Protein AF-A0A2N3T264-F1 (afdb_monomer_lite)

Foldseek 3Di:
DPPPDFPFVVLVVVVVVCVVDCNVVVVVVLVVVLVVCVVVVHPVLVSLVSCQVVLVVLQVSCVPGNVVPCVVSVVSNVVSVVVNVVCVVVCPVVD

Radius of gyration: 15.04 Å; chains: 1; bounding box: 40×23×37 Å

Secondary structure (DSSP, 8-state):
------SSHHHHHHHHHHHTSSHHHHHHHHHHHHHHHHHTT-SHHHHHHHHHHHHHHHHHHHHHT-GGG-HHHHHHHHHHHHHHHHTGGGGGGG-

Sequence (95 aa):
MPAFEFTNPDAGIFFGALVNSYVLKVVGIIEVIVGLLLLINKALPFALIVLAPISVNIILFHATLDPVNIGPGALVFFINAFLIFKYWDKYKTLF

pLDDT: mean 94.77, std 7.94, range [48.56, 98.62]

Structure (mmCIF, N/CA/C/O backbone):
data_AF-A0A2N3T264-F1
#
_entry.id   AF-A0A2N3T264-F1
#
loop_
_atom_s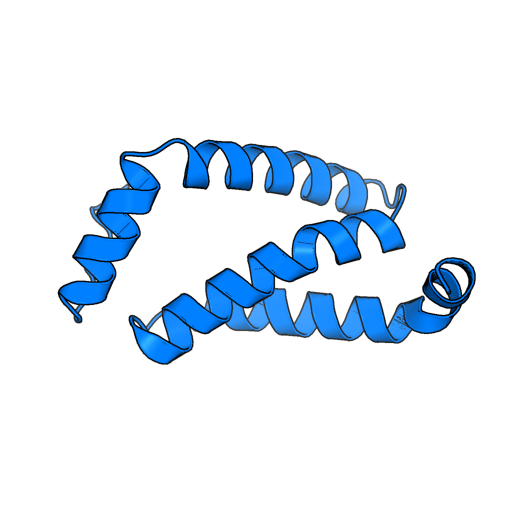ite.group_PDB
_atom_site.id
_atom_site.type_symbol
_atom_site.label_atom_id
_atom_site.label_alt_id
_atom_site.label_comp_id
_atom_site.label_asym_id
_atom_site.label_entity_id
_atom_site.label_seq_id
_atom_site.pdbx_PDB_ins_code
_atom_site.Cartn_x
_atom_site.Cartn_y
_atom_site.Cartn_z
_atom_site.occupancy
_atom_site.B_iso_or_equiv
_atom_site.auth_seq_id
_atom_site.auth_comp_id
_atom_site.auth_asym_id
_atom_site.auth_atom_id
_atom_site.pdbx_PDB_model_num
ATOM 1 N N . MET A 1 1 ? 20.080 -6.752 -0.837 1.00 48.56 1 MET A N 1
ATOM 2 C CA . MET A 1 1 ? 19.132 -7.565 -1.627 1.00 48.56 1 MET A CA 1
ATOM 3 C C . MET A 1 1 ? 19.656 -7.615 -3.051 1.00 48.56 1 MET A C 1
ATOM 5 O O . MET A 1 1 ? 20.260 -6.622 -3.449 1.00 48.56 1 MET A O 1
ATOM 9 N N . PRO A 1 2 ? 19.511 -8.736 -3.778 1.00 56.06 2 PRO A N 1
ATOM 10 C CA . PRO A 1 2 ? 19.783 -8.749 -5.214 1.00 56.06 2 PRO A CA 1
ATOM 11 C C . PRO A 1 2 ? 18.955 -7.659 -5.907 1.00 56.06 2 PRO A C 1
ATOM 13 O O . PRO A 1 2 ? 17.928 -7.230 -5.371 1.00 56.06 2 PRO A O 1
ATOM 16 N N . ALA A 1 3 ? 19.417 -7.185 -7.063 1.00 65.50 3 ALA A N 1
ATOM 17 C CA . ALA A 1 3 ? 18.601 -6.301 -7.883 1.00 65.50 3 ALA A CA 1
ATOM 18 C C . ALA A 1 3 ? 17.281 -7.019 -8.202 1.00 65.50 3 ALA A C 1
ATOM 20 O O . ALA A 1 3 ? 17.290 -8.204 -8.535 1.00 65.50 3 ALA A O 1
ATOM 21 N N . PHE A 1 4 ? 16.154 -6.322 -8.058 1.00 72.88 4 PHE A N 1
ATOM 22 C CA . PHE A 1 4 ? 14.895 -6.832 -8.586 1.00 72.88 4 PHE A CA 1
ATOM 23 C C . PHE A 1 4 ? 15.021 -6.849 -10.109 1.00 72.88 4 PHE A C 1
ATOM 25 O O . PHE A 1 4 ? 15.118 -5.795 -10.737 1.00 72.88 4 PHE A O 1
ATOM 32 N N . GLU A 1 5 ? 15.093 -8.045 -10.686 1.00 80.44 5 GLU A N 1
ATOM 33 C CA . GLU A 1 5 ? 15.105 -8.222 -12.132 1.00 80.44 5 GLU A CA 1
ATOM 34 C C . GLU A 1 5 ? 13.666 -8.305 -12.627 1.00 80.44 5 GLU A C 1
ATOM 36 O O . GLU A 1 5 ? 12.946 -9.269 -12.360 1.00 80.44 5 GLU A O 1
ATOM 41 N N . PHE A 1 6 ? 13.245 -7.269 -13.345 1.00 89.12 6 PHE A N 1
ATOM 42 C CA . PHE A 1 6 ? 11.967 -7.255 -14.037 1.00 89.12 6 PHE A CA 1
ATOM 43 C C . PHE A 1 6 ? 12.161 -7.722 -15.477 1.00 89.12 6 PHE A C 1
ATOM 45 O O . PHE A 1 6 ? 13.053 -7.248 -16.178 1.00 89.12 6 PHE A O 1
ATOM 52 N N . THR A 1 7 ? 11.297 -8.626 -15.936 1.00 88.00 7 THR A N 1
ATOM 53 C CA . THR A 1 7 ? 11.287 -9.077 -17.337 1.00 88.00 7 THR A CA 1
ATOM 54 C C . THR A 1 7 ? 10.825 -7.971 -18.287 1.00 88.00 7 THR A C 1
ATOM 56 O O . THR A 1 7 ? 11.297 -7.892 -19.419 1.00 88.00 7 THR A O 1
ATOM 59 N N . ASN A 1 8 ? 9.929 -7.097 -17.820 1.00 93.31 8 ASN A N 1
ATOM 60 C CA . ASN A 1 8 ? 9.465 -5.918 -18.542 1.00 93.31 8 ASN A CA 1
ATOM 61 C C . ASN A 1 8 ? 10.383 -4.705 -18.255 1.00 93.31 8 ASN A C 1
ATOM 63 O O . ASN A 1 8 ? 10.460 -4.271 -17.101 1.00 93.31 8 ASN A O 1
ATOM 67 N N . PRO A 1 9 ? 11.033 -4.103 -19.272 1.00 93.50 9 PRO A N 1
ATOM 68 C CA . PRO A 1 9 ? 11.884 -2.925 -19.089 1.00 93.50 9 PRO A CA 1
ATOM 69 C C . PRO A 1 9 ? 11.162 -1.722 -18.467 1.00 93.50 9 PRO A C 1
ATOM 71 O O . PRO A 1 9 ? 11.744 -1.027 -17.631 1.00 93.50 9 PRO A O 1
ATOM 74 N N . ASP A 1 10 ? 9.890 -1.500 -18.811 1.00 96.06 10 ASP A N 1
ATOM 75 C CA . ASP A 1 10 ? 9.105 -0.374 -18.291 1.00 96.06 10 ASP A CA 1
ATOM 76 C C . ASP A 1 10 ? 8.837 -0.521 -16.789 1.00 96.06 10 ASP A C 1
ATOM 78 O O . ASP A 1 10 ? 8.829 0.470 -16.054 1.00 96.06 10 ASP A O 1
ATOM 82 N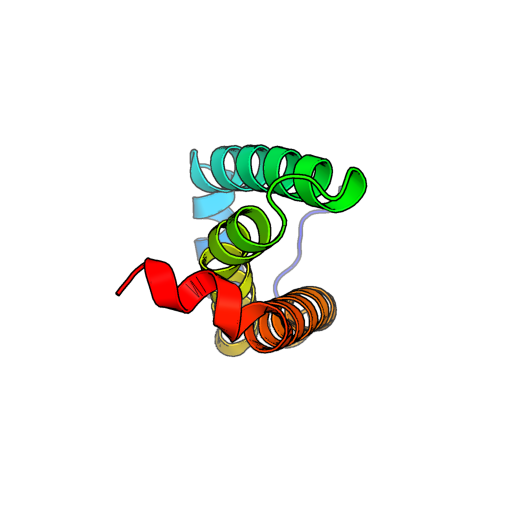 N . ALA A 1 11 ? 8.700 -1.763 -16.306 1.00 95.88 11 ALA A N 1
ATOM 83 C CA . ALA A 1 11 ? 8.612 -2.060 -14.878 1.00 95.88 11 ALA A CA 1
ATOM 84 C C . ALA A 1 11 ? 9.884 -1.613 -14.147 1.00 95.88 11 ALA A C 1
ATOM 86 O O . ALA A 1 11 ? 9.805 -0.958 -13.108 1.00 95.88 11 ALA A O 1
ATOM 87 N N . GLY A 1 12 ? 11.054 -1.906 -14.726 1.00 94.19 12 GLY A N 1
ATOM 88 C CA . GLY A 1 12 ? 12.349 -1.489 -14.192 1.00 94.19 12 GLY A CA 1
ATOM 89 C C . GLY A 1 12 ? 12.541 0.027 -14.194 1.00 94.19 12 GLY A C 1
ATOM 90 O O . GLY A 1 12 ? 13.008 0.580 -13.199 1.00 94.19 12 GLY A O 1
ATOM 91 N N . ILE A 1 13 ? 12.134 0.715 -15.265 1.00 95.94 13 ILE A N 1
ATOM 92 C CA . ILE A 1 13 ? 12.190 2.184 -15.352 1.00 95.94 13 ILE A CA 1
ATOM 93 C C . ILE A 1 13 ? 11.296 2.817 -14.281 1.00 95.94 13 ILE A C 1
ATOM 95 O O . ILE A 1 13 ? 11.753 3.673 -13.518 1.00 95.94 13 ILE A O 1
ATOM 99 N N . PHE A 1 14 ? 10.037 2.382 -14.191 1.00 95.94 14 PHE A N 1
ATOM 100 C CA . PHE A 1 14 ? 9.084 2.912 -13.220 1.00 95.94 14 PHE A CA 1
ATOM 101 C C . PHE A 1 14 ? 9.535 2.637 -11.783 1.00 95.94 14 PHE A C 1
ATOM 103 O O . PHE A 1 14 ? 9.654 3.567 -10.985 1.00 95.94 14 PHE A O 1
ATOM 110 N N . PHE A 1 15 ? 9.861 1.383 -11.456 1.00 95.12 15 PHE A N 1
ATOM 111 C CA . PHE A 1 15 ? 10.325 1.009 -10.121 1.00 95.12 15 PHE A CA 1
ATOM 112 C C . PHE A 1 15 ? 11.633 1.721 -9.756 1.00 95.12 15 PHE A C 1
ATOM 114 O O . PHE A 1 15 ? 11.781 2.212 -8.639 1.00 95.12 15 PHE A O 1
ATOM 121 N N . GLY A 1 16 ? 12.556 1.871 -10.710 1.00 94.50 16 GLY A N 1
ATOM 122 C CA . GLY A 1 16 ? 13.781 2.648 -10.540 1.00 94.50 16 GLY A CA 1
ATOM 123 C C . GLY A 1 16 ? 13.510 4.110 -10.176 1.00 94.50 16 GLY A C 1
ATOM 124 O O . GLY A 1 16 ? 14.144 4.644 -9.266 1.00 94.50 16 GLY A O 1
ATOM 125 N N . ALA A 1 17 ? 12.531 4.757 -10.814 1.00 96.50 17 ALA A N 1
ATOM 126 C CA . ALA A 1 17 ? 12.116 6.114 -10.454 1.00 96.50 17 ALA A CA 1
ATOM 127 C C . ALA A 1 17 ? 11.513 6.184 -9.037 1.00 96.50 17 ALA A C 1
ATOM 129 O O . ALA A 1 17 ? 11.773 7.134 -8.295 1.00 96.50 17 ALA A O 1
ATOM 130 N N . LEU A 1 18 ? 10.757 5.164 -8.620 1.00 95.69 18 LEU A N 1
ATOM 131 C CA . LEU A 1 18 ? 10.229 5.074 -7.256 1.00 95.69 18 LEU A CA 1
ATOM 132 C C . LEU A 1 18 ? 11.349 4.921 -6.215 1.00 95.69 18 LEU A C 1
ATOM 134 O O . LEU A 1 18 ? 11.334 5.622 -5.203 1.00 95.69 18 LEU A O 1
ATOM 138 N N . VAL A 1 19 ? 12.336 4.058 -6.480 1.00 94.38 19 VAL A N 1
ATOM 139 C CA . VAL A 1 19 ? 13.515 3.840 -5.620 1.00 94.38 19 VAL A CA 1
ATOM 140 C C . VAL A 1 19 ? 14.362 5.106 -5.496 1.00 94.38 19 VAL A C 1
ATOM 142 O O . VAL A 1 19 ? 14.790 5.459 -4.397 1.00 94.38 19 VAL A O 1
ATOM 145 N N . ASN A 1 20 ? 14.584 5.807 -6.608 1.00 95.56 20 ASN A N 1
ATOM 146 C CA . ASN A 1 20 ? 15.421 7.007 -6.653 1.00 95.56 20 ASN A CA 1
ATOM 147 C C . ASN A 1 20 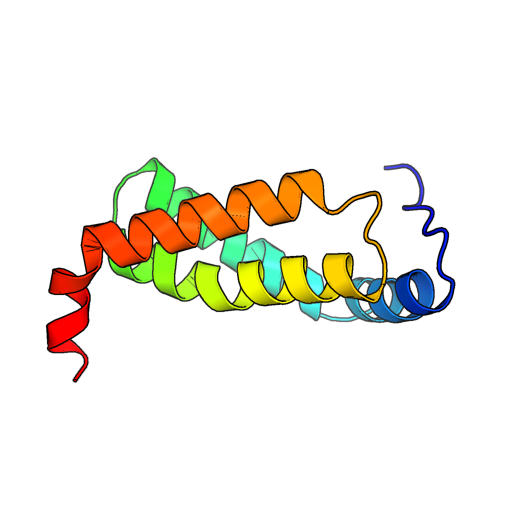? 14.705 8.279 -6.167 1.00 95.56 20 ASN A C 1
ATOM 149 O O . ASN A 1 20 ? 15.319 9.343 -6.100 1.00 95.56 20 ASN A O 1
ATOM 153 N N . SER A 1 21 ? 13.422 8.188 -5.814 1.00 96.75 21 SER A N 1
ATOM 154 C CA . SER A 1 21 ? 12.632 9.298 -5.283 1.00 96.75 21 SER A CA 1
ATOM 155 C C . SER A 1 21 ? 12.307 9.110 -3.795 1.00 96.75 21 SER A C 1
ATOM 157 O O . SER A 1 21 ? 12.794 8.203 -3.118 1.00 96.75 21 SER A O 1
ATOM 159 N N . TYR A 1 22 ? 11.481 10.001 -3.245 1.00 97.50 22 TYR A N 1
ATOM 160 C CA . TYR A 1 22 ? 10.994 9.891 -1.869 1.00 97.50 22 TYR A CA 1
ATOM 161 C C . TYR A 1 22 ? 9.864 8.863 -1.711 1.00 97.50 22 TYR A C 1
ATOM 163 O O . TYR A 1 22 ? 9.519 8.525 -0.579 1.00 97.50 22 TYR A O 1
ATOM 171 N N . VAL A 1 23 ? 9.280 8.368 -2.809 1.00 97.44 23 VAL A N 1
ATOM 172 C CA . VAL A 1 23 ? 8.004 7.640 -2.784 1.00 97.44 23 VAL A CA 1
ATOM 173 C C . VAL A 1 23 ? 8.094 6.361 -1.956 1.00 97.44 23 VAL A C 1
ATOM 175 O O . VAL A 1 23 ? 7.340 6.226 -0.996 1.00 97.44 23 VAL A O 1
ATOM 178 N N . LEU A 1 24 ? 9.044 5.460 -2.241 1.00 96.19 24 LEU A N 1
ATOM 179 C CA . LEU A 1 24 ? 9.151 4.201 -1.482 1.00 96.19 24 LEU A CA 1
ATOM 180 C C . LEU A 1 24 ? 9.538 4.420 -0.016 1.00 96.19 24 LEU A C 1
ATOM 182 O O . LEU A 1 24 ? 9.124 3.651 0.845 1.00 96.19 24 LEU A O 1
ATOM 186 N N . LYS A 1 25 ? 10.285 5.489 0.293 1.00 96.69 25 LYS A N 1
ATOM 187 C CA . LYS A 1 25 ? 10.608 5.846 1.683 1.00 96.69 25 LYS A CA 1
ATOM 188 C C . LYS A 1 25 ? 9.353 6.266 2.444 1.00 96.69 25 LYS A C 1
ATOM 190 O O . LYS A 1 25 ? 9.139 5.814 3.564 1.00 96.69 25 LYS A O 1
ATOM 195 N N . VAL A 1 26 ? 8.517 7.107 1.833 1.00 98.31 26 VAL A N 1
ATOM 196 C CA . VAL A 1 26 ? 7.248 7.550 2.427 1.00 98.31 26 VAL A CA 1
ATOM 197 C C . VAL A 1 26 ? 6.274 6.381 2.566 1.00 98.31 26 VAL A C 1
ATOM 199 O O . VAL A 1 26 ? 5.714 6.201 3.644 1.00 98.31 26 VAL A O 1
ATOM 202 N N . VAL A 1 27 ? 6.123 5.554 1.525 1.00 97.81 27 VAL A N 1
ATOM 203 C CA . VAL A 1 27 ? 5.293 4.338 1.575 1.00 97.81 27 VAL A CA 1
ATOM 204 C C . VAL A 1 27 ? 5.759 3.418 2.700 1.00 97.81 27 VAL A C 1
ATOM 206 O O . VAL A 1 27 ? 4.945 3.065 3.543 1.00 97.81 27 VAL A O 1
ATOM 209 N N . GLY A 1 28 ? 7.059 3.123 2.797 1.00 97.69 28 GLY A N 1
ATOM 210 C CA . GLY A 1 28 ? 7.595 2.257 3.849 1.00 97.69 28 GLY A CA 1
ATOM 211 C C . GLY A 1 28 ? 7.346 2.789 5.267 1.00 97.69 28 GLY A C 1
ATOM 212 O O . GLY A 1 28 ? 6.998 2.022 6.161 1.00 97.69 28 GLY A O 1
ATOM 213 N N . ILE A 1 29 ? 7.455 4.105 5.491 1.00 98.56 29 ILE A N 1
ATOM 214 C CA . ILE A 1 29 ? 7.110 4.715 6.790 1.00 98.56 29 ILE A CA 1
ATOM 215 C C . ILE A 1 29 ? 5.619 4.529 7.097 1.00 98.56 29 ILE A C 1
ATOM 217 O O . ILE A 1 29 ? 5.262 4.153 8.216 1.00 98.56 29 ILE A O 1
ATOM 221 N N . ILE A 1 30 ? 4.748 4.772 6.114 1.00 98.56 30 ILE A N 1
ATOM 222 C CA . ILE A 1 30 ? 3.302 4.588 6.270 1.00 98.56 30 ILE A CA 1
ATOM 223 C C . ILE A 1 30 ? 2.980 3.115 6.550 1.00 98.56 30 ILE A C 1
ATOM 225 O O . ILE A 1 30 ? 2.212 2.836 7.466 1.00 98.56 30 ILE A O 1
ATOM 229 N N . GLU A 1 31 ? 3.596 2.174 5.835 1.00 98.00 31 GLU A N 1
ATOM 230 C CA . GLU A 1 31 ? 3.416 0.733 6.038 1.00 98.00 31 GLU A CA 1
ATOM 231 C C . GLU A 1 31 ? 3.864 0.280 7.429 1.00 98.00 31 GLU A C 1
ATOM 233 O O . GLU A 1 31 ? 3.177 -0.528 8.047 1.00 98.00 31 GLU A O 1
ATOM 238 N N . VAL A 1 32 ? 4.953 0.834 7.973 1.00 98.50 32 VAL A N 1
ATOM 239 C CA . VAL A 1 32 ? 5.369 0.562 9.358 1.00 98.50 32 VAL A CA 1
ATOM 240 C C . VAL A 1 32 ? 4.316 1.059 10.349 1.00 98.50 32 VAL A C 1
ATOM 242 O O . VAL A 1 32 ? 3.933 0.320 11.255 1.00 98.50 32 VAL A O 1
ATOM 245 N N . ILE A 1 33 ? 3.805 2.282 10.177 1.00 98.50 33 ILE A N 1
ATOM 246 C CA . ILE A 1 33 ? 2.760 2.839 11.052 1.00 98.50 33 ILE A CA 1
ATOM 247 C C . ILE A 1 33 ? 1.482 1.995 10.967 1.00 98.50 33 ILE A C 1
ATOM 249 O O . ILE A 1 33 ? 0.919 1.623 11.997 1.00 98.50 33 ILE A O 1
ATOM 253 N N . VAL A 1 34 ? 1.041 1.659 9.753 1.00 98.31 34 VAL A N 1
ATOM 254 C CA . VAL A 1 34 ? -0.122 0.797 9.502 1.00 98.31 34 VAL A CA 1
ATOM 255 C C . VAL A 1 34 ? 0.086 -0.575 10.132 1.00 98.31 34 VAL A C 1
ATOM 257 O O . VAL A 1 34 ? -0.773 -1.031 10.882 1.00 98.31 34 VAL A O 1
ATOM 260 N N . GLY A 1 35 ? 1.227 -1.216 9.886 1.00 97.62 35 GLY A N 1
ATOM 261 C CA . GLY A 1 35 ? 1.564 -2.523 10.439 1.00 97.62 35 GLY A CA 1
ATOM 262 C C . GLY A 1 35 ? 1.513 -2.520 11.963 1.00 97.62 35 GLY A C 1
ATOM 263 O O . GLY A 1 35 ? 0.875 -3.386 12.553 1.00 97.62 35 GLY A O 1
ATOM 264 N N . LEU A 1 36 ? 2.085 -1.500 12.610 1.00 98.56 36 LEU A N 1
ATOM 265 C CA . LEU A 1 36 ? 2.008 -1.339 14.063 1.00 98.56 36 LEU A CA 1
ATOM 266 C C . LEU A 1 36 ? 0.563 -1.199 14.553 1.00 98.56 36 LEU A C 1
ATOM 268 O O . LEU A 1 36 ? 0.189 -1.885 15.502 1.00 98.56 36 LEU A O 1
ATOM 272 N N . LEU A 1 37 ? -0.254 -0.359 13.907 1.00 98.31 37 LEU A N 1
ATOM 273 C CA . LEU A 1 37 ? -1.673 -0.189 14.246 1.00 98.31 37 LEU A CA 1
ATOM 274 C C . LEU A 1 37 ? -2.454 -1.507 14.133 1.00 98.31 37 LEU A C 1
ATOM 276 O O . LEU A 1 37 ? -3.234 -1.831 15.031 1.00 98.31 37 LEU A O 1
ATOM 280 N N . LEU A 1 38 ? -2.212 -2.282 13.071 1.00 97.12 38 LEU A N 1
ATOM 281 C CA . LEU A 1 38 ? -2.836 -3.589 12.862 1.00 97.12 38 LEU A CA 1
ATOM 282 C C . LEU A 1 38 ? -2.381 -4.612 13.917 1.00 97.12 38 LEU A C 1
ATOM 284 O O . LEU A 1 38 ? -3.228 -5.283 14.501 1.00 97.12 38 LEU A O 1
ATOM 288 N N . LEU A 1 39 ? -1.080 -4.692 14.224 1.00 97.69 39 LEU A N 1
ATOM 289 C CA . LEU A 1 39 ? -0.530 -5.641 15.205 1.00 97.69 39 LEU A CA 1
ATOM 290 C C . LEU A 1 39 ? -1.092 -5.430 16.616 1.00 97.69 39 LEU A C 1
ATOM 292 O O . LEU A 1 39 ? -1.377 -6.399 17.316 1.00 97.69 39 LEU A O 1
ATOM 296 N N . ILE A 1 40 ? -1.285 -4.174 17.030 1.00 97.94 40 ILE A N 1
ATOM 297 C CA . ILE A 1 40 ? -1.854 -3.844 18.348 1.00 97.94 40 ILE A CA 1
ATOM 298 C C . ILE A 1 40 ? -3.385 -3.699 18.327 1.00 97.94 40 ILE A C 1
ATOM 300 O O . ILE A 1 40 ? -3.974 -3.313 19.335 1.00 97.94 40 ILE A O 1
ATOM 304 N N . ASN A 1 41 ? -4.038 -3.975 17.190 1.00 96.44 41 ASN A N 1
ATO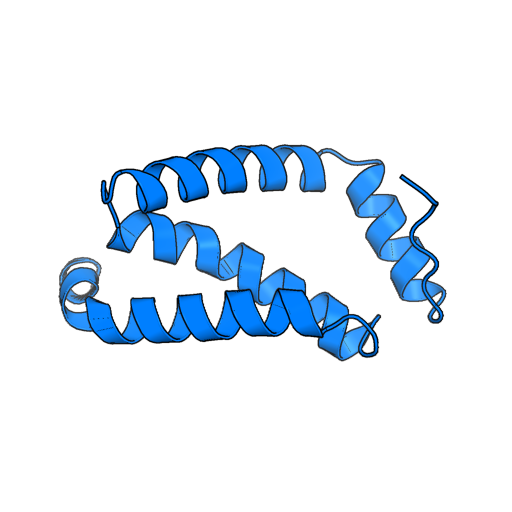M 305 C CA . ASN A 1 41 ? -5.481 -3.808 16.976 1.00 96.44 41 ASN A CA 1
ATOM 306 C C . ASN A 1 41 ? -6.015 -2.393 17.287 1.00 96.44 41 ASN A C 1
ATOM 308 O O . ASN A 1 41 ? -7.165 -2.220 17.701 1.00 96.44 41 ASN A O 1
ATOM 312 N N . LYS A 1 42 ? -5.201 -1.353 17.079 1.00 96.38 42 LYS A N 1
ATOM 313 C CA . LYS A 1 42 ? -5.574 0.046 17.334 1.00 96.38 42 LYS A CA 1
ATOM 314 C C . LYS A 1 42 ? -5.957 0.738 16.035 1.00 96.38 42 LYS A C 1
ATOM 316 O O . LYS A 1 42 ? -5.257 0.625 15.040 1.00 96.38 42 LYS A O 1
ATOM 321 N N . ALA A 1 43 ? -7.054 1.500 16.060 1.00 96.19 43 ALA A N 1
ATOM 322 C CA . ALA A 1 43 ? -7.542 2.253 14.899 1.00 96.19 43 ALA A CA 1
ATOM 323 C C . ALA A 1 43 ? -7.679 1.386 13.626 1.00 96.19 43 ALA A C 1
ATOM 325 O O . ALA A 1 43 ? -7.418 1.849 12.519 1.00 96.19 43 ALA A O 1
ATOM 326 N N . LEU A 1 44 ? -8.108 0.127 13.787 1.00 96.44 44 LEU A N 1
ATOM 327 C CA . LEU A 1 44 ? -8.139 -0.876 12.719 1.00 96.44 44 LEU A CA 1
ATOM 328 C C . LEU A 1 44 ? -8.817 -0.380 11.422 1.00 96.44 44 LEU A C 1
ATOM 330 O O . LEU A 1 44 ? -8.187 -0.479 10.372 1.00 96.44 44 LEU A O 1
ATOM 334 N N . PRO A 1 45 ? -10.029 0.222 11.445 1.00 96.44 45 PRO A N 1
ATOM 335 C CA . PRO A 1 45 ? -10.672 0.664 10.207 1.00 96.44 45 PRO A CA 1
ATOM 336 C C . PRO A 1 45 ? -9.874 1.761 9.489 1.00 96.44 45 PRO A C 1
ATOM 338 O O . PRO A 1 45 ? -9.814 1.768 8.262 1.00 96.44 45 PRO A O 1
ATOM 341 N N . PHE A 1 46 ? -9.232 2.651 10.251 1.00 97.25 46 PHE A N 1
ATOM 342 C CA . PHE A 1 46 ? -8.369 3.703 9.722 1.00 97.25 46 PHE A CA 1
ATOM 343 C C . PHE A 1 46 ? -7.104 3.119 9.084 1.00 97.25 46 PHE A C 1
ATOM 345 O O . PHE A 1 46 ? -6.787 3.469 7.952 1.00 97.25 46 PHE A O 1
ATOM 352 N N . ALA A 1 47 ? -6.425 2.185 9.757 1.00 98.25 47 ALA A N 1
ATOM 353 C CA . ALA A 1 47 ? -5.231 1.532 9.219 1.00 98.25 47 ALA A CA 1
ATOM 354 C C . ALA A 1 47 ? -5.512 0.822 7.881 1.00 98.25 47 ALA A C 1
ATOM 356 O O . ALA A 1 47 ? -4.729 0.950 6.943 1.00 98.25 47 ALA A O 1
ATOM 357 N N . LEU A 1 48 ? -6.661 0.144 7.766 1.00 98.19 48 LEU A N 1
ATOM 358 C CA . LEU A 1 48 ? -7.091 -0.517 6.528 1.00 98.19 48 LEU A CA 1
ATOM 359 C C . LEU A 1 48 ? -7.355 0.480 5.384 1.00 98.19 48 LEU A C 1
ATOM 361 O O . LEU A 1 48 ? -6.952 0.234 4.247 1.00 98.19 48 LEU A O 1
ATOM 365 N N . ILE A 1 49 ? -7.978 1.631 5.678 1.00 97.50 49 ILE A N 1
ATOM 366 C CA . ILE A 1 49 ? -8.172 2.702 4.684 1.00 97.50 49 ILE A CA 1
ATOM 367 C C . ILE A 1 49 ? -6.828 3.268 4.223 1.00 97.50 49 ILE A C 1
ATOM 369 O O . ILE A 1 49 ? -6.633 3.457 3.026 1.00 97.50 49 ILE A O 1
ATOM 373 N N . VAL A 1 50 ? -5.897 3.527 5.144 1.00 98.06 50 VAL A N 1
ATOM 374 C CA . VAL A 1 50 ? -4.564 4.048 4.798 1.00 98.06 50 VAL A CA 1
ATOM 375 C C . VAL A 1 50 ? -3.792 3.049 3.926 1.00 98.06 50 VAL A C 1
ATOM 377 O O . VAL A 1 50 ? -3.112 3.457 2.986 1.00 98.0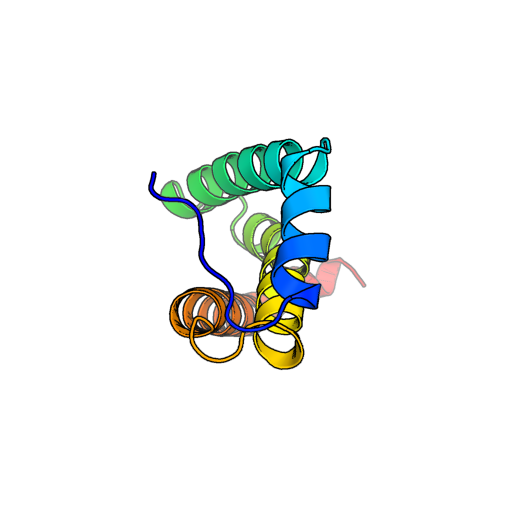6 50 VAL A O 1
ATOM 380 N N . LEU A 1 51 ? -3.940 1.745 4.182 1.00 98.38 51 LEU A N 1
ATOM 381 C CA . LEU A 1 51 ? -3.332 0.686 3.372 1.00 98.38 51 LEU A CA 1
ATOM 382 C C . LEU A 1 51 ? -3.972 0.539 1.982 1.00 98.38 51 LEU A C 1
ATOM 384 O O . LEU A 1 51 ? -3.315 0.080 1.049 1.00 98.38 51 LEU A O 1
ATOM 388 N N . ALA A 1 52 ? -5.240 0.928 1.816 1.00 98.25 52 ALA A N 1
ATOM 389 C CA . ALA A 1 52 ? -5.993 0.732 0.578 1.00 98.25 52 ALA A CA 1
ATOM 390 C C . ALA A 1 52 ? -5.298 1.296 -0.678 1.00 98.25 52 ALA A C 1
ATOM 392 O O . ALA A 1 52 ? -5.027 0.498 -1.580 1.00 98.25 52 ALA A O 1
ATOM 393 N N . PRO A 1 53 ? -4.933 2.593 -0.768 1.00 98.12 53 PRO A N 1
ATOM 394 C CA . PRO A 1 53 ? -4.280 3.131 -1.963 1.00 98.12 53 PRO A CA 1
ATOM 395 C C . PRO A 1 53 ? -2.911 2.494 -2.239 1.00 98.12 53 PRO A C 1
ATOM 397 O O . PRO A 1 53 ? -2.552 2.315 -3.401 1.00 98.12 53 PRO A O 1
ATOM 400 N N . ILE A 1 54 ? -2.174 2.100 -1.193 1.00 98.19 54 ILE A N 1
ATOM 401 C CA . ILE A 1 54 ? -0.885 1.407 -1.329 1.00 98.19 54 ILE A CA 1
ATOM 402 C C . ILE A 1 54 ? -1.113 0.028 -1.960 1.00 98.19 54 ILE A C 1
ATOM 404 O O . ILE A 1 54 ? -0.523 -0.288 -2.989 1.00 98.19 54 ILE A O 1
ATOM 408 N N . SER A 1 55 ? -2.043 -0.759 -1.410 1.00 98.25 55 SER A N 1
ATOM 409 C CA . SER A 1 55 ? -2.373 -2.093 -1.931 1.00 98.25 55 SER A CA 1
ATOM 410 C C . SER A 1 55 ? -2.922 -2.065 -3.365 1.00 98.25 55 SER A C 1
ATOM 412 O O . SER A 1 55 ? -2.584 -2.930 -4.171 1.00 98.25 55 SER A O 1
ATOM 414 N N . VAL A 1 56 ? -3.717 -1.044 -3.713 1.00 98.44 56 VAL A N 1
ATOM 415 C CA . VAL A 1 56 ? -4.205 -0.821 -5.083 1.00 98.44 56 VAL A CA 1
ATOM 416 C C . VAL A 1 56 ? -3.039 -0.523 -6.022 1.00 98.44 56 VAL A C 1
ATOM 418 O O . VAL A 1 56 ? -2.968 -1.109 -7.099 1.00 98.44 56 VAL A O 1
ATOM 421 N N . ASN A 1 57 ? -2.107 0.351 -5.629 1.00 97.62 57 ASN A N 1
ATOM 422 C CA . ASN A 1 57 ? -0.948 0.678 -6.458 1.00 97.62 57 ASN A CA 1
ATOM 423 C C . ASN A 1 57 ? -0.051 -0.546 -6.703 1.00 97.62 57 ASN A C 1
ATOM 425 O O . ASN A 1 57 ? 0.346 -0.775 -7.844 1.00 97.62 57 ASN A O 1
ATOM 429 N N . ILE A 1 58 ? 0.183 -1.371 -5.673 1.00 97.19 58 ILE A N 1
ATOM 430 C CA . ILE A 1 58 ? 0.926 -2.634 -5.796 1.00 97.19 58 ILE A CA 1
ATOM 431 C C . ILE A 1 58 ? 0.267 -3.544 -6.844 1.00 97.19 58 ILE A C 1
ATOM 433 O O . ILE A 1 58 ? 0.945 -4.046 -7.742 1.00 97.19 58 ILE A O 1
ATOM 437 N N . ILE A 1 59 ? -1.056 -3.735 -6.768 1.00 98.06 59 ILE A N 1
ATOM 438 C CA . ILE A 1 59 ? -1.774 -4.572 -7.737 1.00 98.06 59 ILE A CA 1
ATOM 439 C C . ILE A 1 59 ? -1.740 -3.984 -9.141 1.00 98.06 59 ILE A C 1
ATOM 441 O O . ILE A 1 59 ? -1.544 -4.736 -10.088 1.00 98.06 59 ILE A O 1
ATOM 445 N N . LEU A 1 60 ? -1.894 -2.669 -9.301 1.00 98.19 60 LEU A N 1
ATOM 446 C CA . LEU A 1 60 ? -1.828 -2.038 -10.619 1.00 98.19 60 LEU A CA 1
ATOM 447 C C . LEU A 1 60 ? -0.440 -2.183 -11.247 1.00 98.19 60 LEU A C 1
ATOM 449 O O . LEU A 1 60 ? -0.355 -2.521 -12.426 1.00 98.19 60 LEU A O 1
ATOM 453 N N . PHE A 1 61 ? 0.633 -1.996 -10.473 1.00 97.44 61 PHE A N 1
ATOM 454 C CA . PHE A 1 61 ? 1.998 -2.223 -10.948 1.00 97.44 61 PHE A CA 1
ATOM 455 C C . PHE A 1 61 ? 2.180 -3.668 -11.421 1.00 97.44 61 PHE A C 1
ATOM 457 O O . PHE A 1 61 ? 2.566 -3.896 -12.564 1.00 97.44 61 PHE A O 1
ATOM 464 N N . HIS A 1 62 ? 1.836 -4.655 -10.595 1.00 97.06 62 HIS A N 1
ATOM 465 C CA . HIS A 1 62 ? 2.020 -6.052 -10.982 1.00 97.06 62 HIS A CA 1
ATOM 466 C C . HIS A 1 62 ? 1.085 -6.487 -12.115 1.00 97.06 62 HIS A C 1
ATOM 468 O O . HIS A 1 62 ? 1.525 -7.144 -13.046 1.00 97.06 62 HIS A O 1
ATOM 474 N N . ALA A 1 63 ? -0.186 -6.088 -12.108 1.00 97.50 63 ALA A N 1
ATOM 475 C CA . ALA A 1 63 ? -1.133 -6.478 -13.152 1.00 97.50 63 ALA A CA 1
ATOM 476 C C . ALA A 1 63 ? -0.770 -5.921 -14.540 1.00 97.50 63 ALA A C 1
ATOM 478 O O . ALA A 1 63 ? -1.177 -6.502 -15.544 1.00 97.50 63 ALA A O 1
ATOM 479 N N . THR A 1 64 ? -0.027 -4.809 -14.607 1.00 97.12 64 THR A N 1
ATOM 480 C CA . THR A 1 64 ? 0.306 -4.134 -15.874 1.00 97.12 64 THR A CA 1
ATOM 481 C C . THR A 1 64 ? 1.767 -4.281 -16.287 1.00 97.12 64 THR A C 1
ATOM 483 O O . THR A 1 64 ? 2.047 -4.427 -17.474 1.00 97.12 64 THR A O 1
ATOM 486 N N . LEU A 1 65 ? 2.697 -4.255 -15.332 1.00 96.88 65 LEU A N 1
ATOM 487 C CA . LEU A 1 65 ? 4.133 -4.184 -15.594 1.00 96.88 65 LEU A CA 1
ATOM 488 C C . LEU A 1 65 ? 4.886 -5.442 -15.155 1.00 96.88 65 LEU A C 1
ATOM 490 O O . LEU A 1 65 ? 5.835 -5.820 -15.836 1.00 96.88 65 LEU A O 1
ATOM 494 N N . ASP A 1 66 ? 4.460 -6.120 -14.084 1.00 95.88 66 ASP A N 1
ATOM 495 C CA . ASP A 1 66 ? 5.152 -7.311 -13.564 1.00 95.88 66 ASP A CA 1
ATOM 496 C C . ASP A 1 66 ? 4.207 -8.428 -13.051 1.00 95.88 66 ASP A C 1
ATOM 498 O O . ASP A 1 66 ? 4.131 -8.681 -11.839 1.00 95.88 66 ASP A O 1
ATO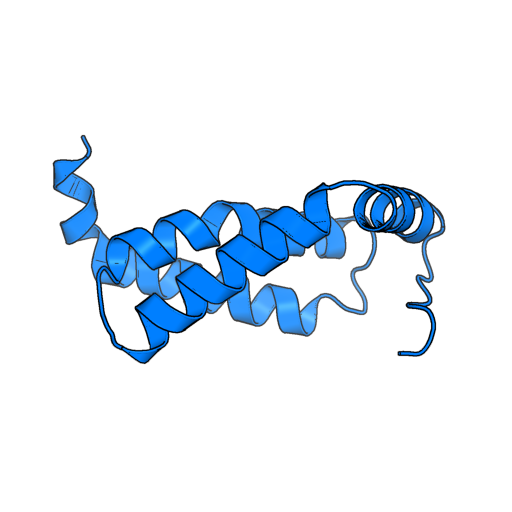M 502 N N . PRO A 1 67 ? 3.468 -9.121 -13.946 1.00 95.31 67 PRO A N 1
ATOM 503 C CA . PRO A 1 67 ? 2.435 -10.077 -13.532 1.00 95.31 67 PRO A CA 1
ATOM 504 C C . PRO A 1 67 ? 2.988 -11.343 -12.882 1.00 95.31 67 PRO A C 1
ATOM 506 O O . PRO A 1 67 ? 2.312 -11.967 -12.067 1.00 95.31 67 PRO A O 1
ATOM 509 N N . VAL A 1 68 ? 4.221 -11.729 -13.224 1.00 93.75 68 VAL A N 1
ATOM 510 C CA . VAL A 1 68 ? 4.862 -12.946 -12.701 1.00 93.75 68 VAL A CA 1
ATOM 511 C C . VAL A 1 68 ? 5.055 -12.856 -11.184 1.00 93.75 68 VAL A C 1
ATOM 513 O O . VAL A 1 68 ? 4.897 -13.857 -10.489 1.00 93.75 68 VAL A O 1
ATOM 516 N N . ASN A 1 69 ? 5.309 -11.655 -10.656 1.00 92.62 69 ASN A N 1
ATOM 517 C CA . ASN A 1 69 ? 5.541 -11.431 -9.228 1.00 92.62 69 ASN A CA 1
ATOM 518 C C . ASN A 1 69 ? 4.314 -10.883 -8.475 1.00 92.62 69 ASN A C 1
ATOM 520 O O . ASN A 1 69 ? 4.447 -10.371 -7.366 1.00 92.62 69 ASN A O 1
ATOM 524 N N . ILE A 1 70 ? 3.101 -11.016 -9.025 1.00 96.38 70 ILE A N 1
ATOM 525 C CA . ILE A 1 70 ? 1.875 -10.446 -8.433 1.00 96.38 70 ILE A CA 1
ATOM 526 C C . ILE A 1 70 ? 1.473 -11.054 -7.077 1.00 96.38 70 ILE A C 1
ATOM 528 O O . ILE A 1 70 ? 0.727 -10.434 -6.318 1.00 96.38 70 ILE A O 1
ATOM 532 N N . GLY A 1 71 ? 1.943 -12.266 -6.762 1.00 96.56 71 GLY A N 1
ATOM 533 C CA . GLY A 1 71 ? 1.452 -13.092 -5.650 1.00 96.56 71 GLY A CA 1
ATOM 534 C C . GLY A 1 71 ? 1.355 -12.374 -4.293 1.00 96.56 71 GLY A C 1
ATOM 535 O O . GLY A 1 71 ? 0.254 -12.301 -3.737 1.00 96.56 71 GLY A O 1
ATOM 536 N N . PRO A 1 72 ? 2.454 -11.813 -3.751 1.00 95.19 72 PRO A N 1
ATOM 537 C CA . PRO A 1 72 ? 2.422 -11.106 -2.470 1.00 95.19 72 PRO A CA 1
ATOM 538 C C . PRO A 1 72 ? 1.479 -9.895 -2.476 1.00 95.19 72 PRO A C 1
ATOM 540 O O . PRO A 1 72 ? 0.715 -9.701 -1.530 1.00 95.19 72 PRO A O 1
ATOM 543 N N . GLY A 1 73 ? 1.487 -9.116 -3.562 1.00 96.31 73 GLY A N 1
ATOM 544 C CA . GLY A 1 73 ? 0.615 -7.954 -3.721 1.00 96.31 73 GLY A CA 1
ATOM 545 C C . GLY A 1 73 ? -0.866 -8.324 -3.737 1.00 96.31 73 GLY A C 1
ATOM 546 O O . GLY A 1 73 ? -1.678 -7.673 -3.079 1.00 96.31 73 GLY A O 1
ATOM 547 N N . ALA A 1 74 ? -1.212 -9.414 -4.424 1.00 98.19 74 ALA A N 1
ATOM 548 C CA . ALA A 1 74 ? -2.575 -9.925 -4.477 1.00 98.19 74 ALA A CA 1
ATOM 549 C C . ALA A 1 74 ? -3.070 -10.366 -3.101 1.00 98.19 74 ALA A C 1
ATOM 551 O O . ALA A 1 74 ? -4.181 -10.010 -2.711 1.00 98.19 74 ALA A O 1
ATOM 552 N N . LEU A 1 75 ? -2.239 -11.078 -2.335 1.00 98.00 75 LEU A N 1
ATOM 553 C CA . LEU A 1 75 ? -2.589 -11.498 -0.981 1.00 98.00 75 LEU A CA 1
ATOM 554 C C . LEU A 1 75 ? -2.937 -10.295 -0.092 1.00 98.00 75 LEU A C 1
ATOM 556 O O . LEU A 1 75 ? -3.999 -10.277 0.532 1.00 98.00 75 LEU A O 1
ATOM 560 N N . VAL A 1 76 ? -2.069 -9.279 -0.067 1.00 97.12 76 VAL A N 1
ATOM 561 C CA . VAL A 1 76 ? -2.285 -8.062 0.732 1.00 97.12 76 VAL A CA 1
ATOM 562 C C . VAL A 1 76 ? -3.552 -7.336 0.285 1.00 97.12 76 VAL A C 1
ATOM 564 O O . VAL A 1 76 ? -4.378 -6.979 1.125 1.00 97.12 76 VAL A O 1
ATOM 567 N N . PHE A 1 77 ? -3.740 -7.155 -1.024 1.00 98.50 77 PHE A N 1
ATOM 568 C CA . PHE A 1 77 ? -4.911 -6.482 -1.578 1.00 98.50 77 PHE A CA 1
ATOM 569 C C . PHE A 1 77 ? -6.220 -7.186 -1.207 1.00 98.50 77 PHE A C 1
ATOM 571 O O . PHE A 1 77 ? -7.132 -6.542 -0.688 1.00 98.50 77 PHE A O 1
ATOM 578 N N . PHE A 1 78 ? -6.314 -8.504 -1.409 1.00 98.62 78 PHE A N 1
ATOM 579 C CA . PHE A 1 78 ? -7.541 -9.247 -1.120 1.00 98.62 78 PHE A CA 1
ATOM 580 C C . PHE A 1 78 ? -7.852 -9.303 0.375 1.00 98.62 78 PHE A C 1
ATOM 582 O O . PHE A 1 78 ? -9.012 -9.135 0.755 1.00 98.62 78 PHE A O 1
ATOM 589 N N . ILE A 1 79 ? -6.842 -9.480 1.233 1.00 98.25 79 ILE A N 1
ATOM 590 C CA . ILE A 1 79 ? -7.039 -9.430 2.688 1.00 98.25 79 ILE A CA 1
ATOM 591 C C . ILE A 1 79 ? -7.520 -8.040 3.108 1.00 98.25 79 ILE A C 1
ATOM 593 O O . ILE A 1 79 ? -8.494 -7.932 3.854 1.00 98.25 79 ILE A O 1
ATOM 597 N N . ASN A 1 80 ? -6.878 -6.975 2.619 1.00 98.38 80 ASN A N 1
ATOM 598 C CA . ASN A 1 80 ? -7.260 -5.610 2.964 1.00 98.38 80 ASN A CA 1
ATOM 599 C C . ASN A 1 80 ? -8.694 -5.298 2.501 1.00 98.38 80 ASN A C 1
ATOM 601 O O . ASN A 1 80 ? -9.504 -4.822 3.294 1.00 98.38 80 ASN A O 1
ATOM 605 N N . ALA A 1 81 ? -9.044 -5.650 1.260 1.00 98.44 81 ALA A N 1
ATOM 606 C CA . ALA A 1 81 ? -10.390 -5.480 0.715 1.00 98.44 81 ALA A CA 1
ATOM 607 C C . ALA A 1 81 ? -11.447 -6.255 1.520 1.00 98.44 81 ALA A C 1
ATOM 609 O O . ALA A 1 81 ? -12.489 -5.699 1.873 1.00 98.44 81 ALA A O 1
ATOM 610 N N . PHE A 1 82 ? -11.163 -7.513 1.873 1.00 98.50 82 PHE A N 1
ATOM 611 C CA . PHE A 1 82 ? -12.045 -8.324 2.711 1.00 98.50 82 PHE A CA 1
ATOM 612 C C . PHE A 1 82 ? -12.265 -7.693 4.091 1.00 98.50 82 PHE A C 1
ATOM 614 O O . PHE A 1 82 ? -13.396 -7.636 4.574 1.00 98.50 82 PHE A O 1
ATOM 621 N N . LEU A 1 83 ? -11.206 -7.194 4.732 1.00 97.88 83 LEU A N 1
ATOM 622 C CA . LEU A 1 83 ? -11.314 -6.562 6.044 1.00 97.88 83 LEU A CA 1
ATOM 623 C C . LEU A 1 83 ? -12.068 -5.230 5.977 1.00 97.88 83 LEU A C 1
ATOM 625 O O . LEU A 1 83 ? -12.917 -4.986 6.830 1.00 97.88 83 LEU A O 1
ATOM 629 N N . ILE A 1 84 ? -11.833 -4.402 4.956 1.00 97.94 84 ILE A N 1
ATOM 630 C CA . ILE A 1 84 ? -12.618 -3.178 4.727 1.00 97.94 84 ILE A CA 1
ATOM 631 C C . ILE A 1 84 ? -14.100 -3.529 4.573 1.00 97.94 84 ILE A C 1
ATOM 633 O O . ILE A 1 84 ? -14.942 -2.935 5.241 1.00 97.94 84 ILE A O 1
ATOM 637 N N . PHE A 1 85 ? -14.428 -4.538 3.762 1.00 97.69 85 PHE A N 1
ATOM 638 C CA . PHE A 1 85 ? -15.808 -4.997 3.606 1.00 97.69 85 PHE A CA 1
ATOM 639 C C . PHE A 1 85 ? -16.404 -5.483 4.937 1.00 97.69 85 PHE A C 1
ATOM 641 O O . PHE A 1 85 ? -17.513 -5.103 5.306 1.00 97.69 85 PHE A O 1
ATOM 648 N N . LYS A 1 86 ? -15.644 -6.259 5.716 1.00 97.38 86 LYS A N 1
ATOM 649 C CA . LYS A 1 86 ? -16.062 -6.740 7.041 1.00 97.38 86 LYS A CA 1
ATOM 650 C C . LYS A 1 86 ? -16.323 -5.602 8.035 1.00 97.38 86 LYS A C 1
ATOM 652 O O . LYS A 1 86 ? -17.209 -5.727 8.876 1.00 97.38 86 LYS A O 1
ATOM 657 N N . TYR A 1 87 ? -15.562 -4.511 7.967 1.00 96.00 87 TYR A N 1
ATOM 658 C CA . TYR A 1 87 ? -15.725 -3.339 8.831 1.00 96.00 87 TYR A CA 1
ATOM 659 C C . TYR A 1 87 ? -16.533 -2.210 8.177 1.00 96.00 87 TYR A C 1
ATOM 661 O O . TYR A 1 87 ? -16.510 -1.091 8.692 1.00 96.00 87 TYR A O 1
ATOM 669 N N . TRP A 1 88 ? -17.282 -2.493 7.102 1.00 95.94 88 TRP A N 1
ATOM 670 C CA . TRP A 1 88 ? -17.970 -1.475 6.304 1.00 95.94 88 TRP A CA 1
ATOM 671 C C . TRP A 1 88 ? -18.873 -0.550 7.126 1.00 95.94 88 TRP A C 1
ATOM 673 O O . TRP A 1 88 ? -18.876 0.665 6.932 1.00 95.94 88 TRP A O 1
ATOM 683 N N . ASP A 1 89 ? -19.574 -1.102 8.119 1.00 96.62 89 ASP A N 1
ATOM 684 C CA . ASP A 1 89 ? -20.444 -0.328 9.009 1.00 96.62 89 ASP A CA 1
ATOM 685 C C . ASP A 1 89 ? -19.708 0.784 9.769 1.00 96.62 89 ASP A C 1
ATOM 687 O O . ASP A 1 89 ? -20.299 1.823 10.054 1.00 96.62 89 ASP A O 1
ATOM 691 N N . LYS A 1 90 ? -18.410 0.616 10.053 1.00 95.31 90 LYS A N 1
ATOM 692 C CA . LYS A 1 90 ? -17.596 1.633 10.736 1.00 95.31 90 LYS A CA 1
ATOM 693 C C . LYS A 1 90 ? -17.218 2.809 9.839 1.00 95.31 90 LYS A C 1
ATOM 695 O O . LYS A 1 90 ? -16.795 3.835 10.357 1.00 95.31 90 LYS A O 1
ATOM 700 N N . TYR A 1 91 ? -17.361 2.670 8.524 1.00 94.19 91 TYR A N 1
ATOM 701 C CA . TYR A 1 91 ? -17.078 3.736 7.563 1.00 94.19 91 TYR A CA 1
ATOM 702 C C . TYR A 1 91 ? -18.308 4.568 7.225 1.00 94.19 91 TYR A C 1
ATOM 704 O O . TYR A 1 91 ? -18.162 5.662 6.691 1.00 94.19 91 TYR A O 1
ATOM 712 N N . LYS A 1 92 ? -19.513 4.098 7.573 1.00 92.75 92 LYS A N 1
ATOM 713 C CA . LYS A 1 92 ? -20.765 4.821 7.309 1.00 92.75 92 LYS A CA 1
ATOM 714 C C . LYS A 1 92 ? -20.803 6.212 7.938 1.00 92.75 92 LYS A C 1
ATOM 716 O O . LYS A 1 92 ? -21.497 7.062 7.422 1.00 92.75 92 LYS A O 1
ATOM 721 N N . THR A 1 93 ? -20.053 6.460 9.011 1.00 91.81 93 THR A N 1
ATOM 722 C CA . THR A 1 93 ? -19.976 7.784 9.651 1.00 91.81 93 THR A CA 1
ATOM 723 C C . THR A 1 93 ? -19.106 8.791 8.893 1.00 91.81 93 THR A C 1
ATOM 725 O O . THR A 1 93 ? -18.992 9.931 9.331 1.00 91.81 93 THR A O 1
ATOM 728 N N . LEU A 1 94 ? -18.417 8.371 7.827 1.00 86.69 94 LEU A N 1
ATOM 729 C CA . LEU A 1 94 ? -17.610 9.252 6.977 1.00 86.69 94 LEU A CA 1
ATOM 730 C C . LEU A 1 94 ? -18.436 9.917 5.861 1.00 86.69 94 LEU A C 1
ATOM 732 O O . LEU A 1 94 ? -17.891 10.752 5.141 1.00 86.69 94 LEU A O 1
ATOM 736 N N . PHE A 1 95 ? -19.712 9.544 5.716 1.00 86.00 95 PHE A N 1
ATOM 737 C CA . PHE A 1 95 ? -20.640 9.997 4.679 1.00 86.00 95 PHE A CA 1
ATOM 738 C C . PHE A 1 95 ? -21.996 10.346 5.300 1.00 86.00 95 PHE A C 1
ATOM 740 O O . PHE A 1 95 ? -22.708 11.173 4.692 1.00 86.00 95 PHE A O 1
#